Protein AF-A0A9E1RI76-F1 (afdb_monomer_lite)

Structure (mmCIF, N/CA/C/O backbone):
data_AF-A0A9E1RI76-F1
#
_entry.id   AF-A0A9E1RI76-F1
#
loop_
_atom_site.group_PDB
_atom_site.id
_atom_site.type_symbol
_atom_site.label_atom_id
_atom_site.label_alt_id
_atom_site.label_comp_id
_atom_site.label_asym_id
_atom_site.label_entity_id
_atom_site.label_seq_id
_atom_site.pdbx_PDB_ins_code
_atom_site.Cartn_x
_atom_site.Cartn_y
_atom_site.Cartn_z
_atom_site.occupancy
_atom_site.B_iso_or_equiv
_atom_site.auth_seq_id
_atom_site.auth_comp_id
_atom_site.aut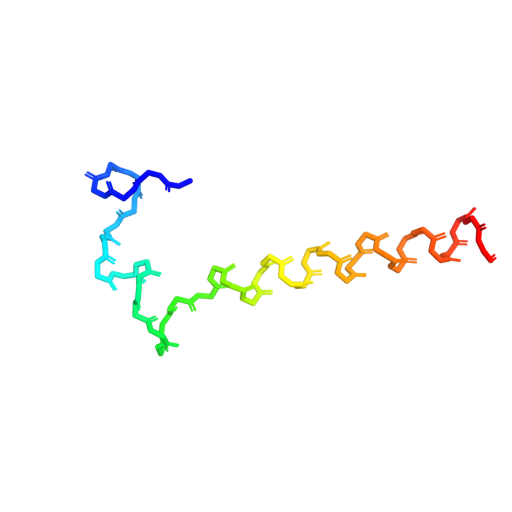h_asym_id
_atom_site.auth_atom_id
_atom_site.pdbx_PDB_model_num
ATOM 1 N N . MET A 1 1 ? -9.846 3.012 -0.874 1.00 88.19 1 MET A N 1
ATOM 2 C CA . MET A 1 1 ? -10.040 2.260 0.379 1.00 88.19 1 MET A CA 1
ATOM 3 C C . MET A 1 1 ? -10.694 3.198 1.369 1.00 88.19 1 MET A C 1
ATOM 5 O O . MET A 1 1 ? -10.059 4.150 1.811 1.00 88.19 1 MET A O 1
ATOM 9 N N . ASN A 1 2 ? -11.972 2.988 1.631 1.00 96.25 2 ASN A N 1
ATOM 10 C CA . ASN A 1 2 ? -12.764 3.746 2.580 1.00 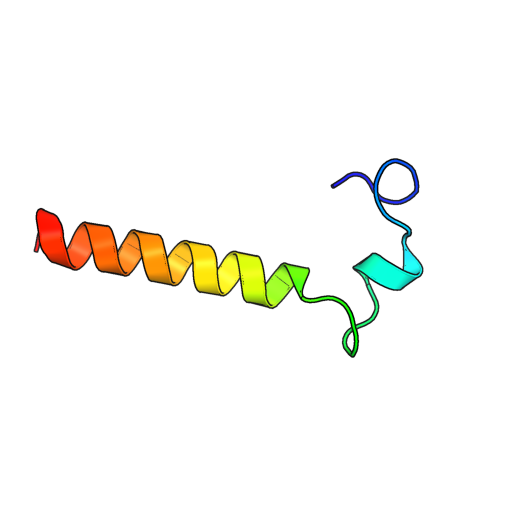96.25 2 ASN A CA 1
ATOM 11 C C . ASN A 1 2 ? -12.543 3.145 3.974 1.00 96.25 2 ASN A C 1
ATOM 13 O O . ASN A 1 2 ? -12.862 1.982 4.244 1.00 96.25 2 ASN A O 1
ATOM 17 N N . ARG A 1 3 ? -11.942 3.950 4.855 1.00 96.88 3 ARG A N 1
ATOM 18 C CA . ARG A 1 3 ? -11.693 3.589 6.255 1.00 96.88 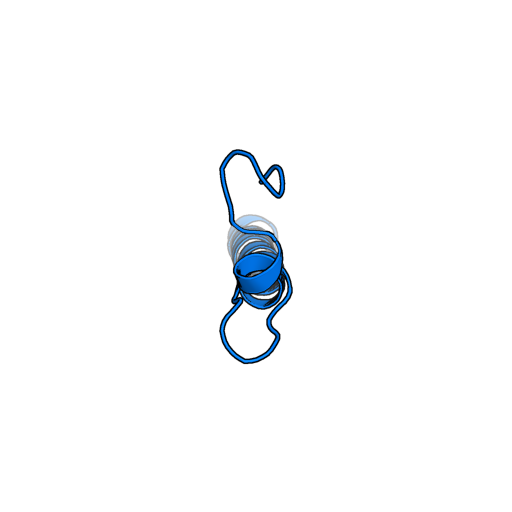3 ARG A CA 1
ATOM 19 C C . ARG A 1 3 ? -13.018 3.346 6.977 1.00 96.88 3 ARG A C 1
ATOM 21 O O . ARG A 1 3 ? -13.960 4.113 6.802 1.00 96.88 3 ARG A O 1
ATOM 28 N N . GLY A 1 4 ? -13.082 2.288 7.777 1.00 95.56 4 GLY A N 1
ATOM 29 C CA . GLY A 1 4 ? -14.286 1.884 8.505 1.00 95.56 4 GLY A CA 1
ATOM 30 C C . GLY A 1 4 ? -15.371 1.225 7.645 1.00 95.56 4 GLY A C 1
ATOM 31 O O . GLY A 1 4 ? -16.407 0.860 8.192 1.00 95.56 4 GLY A O 1
ATOM 32 N N . ILE A 1 5 ? -15.144 1.058 6.333 1.00 97.94 5 ILE A N 1
ATOM 33 C CA . ILE A 1 5 ? -16.035 0.314 5.428 1.00 97.94 5 ILE A CA 1
ATOM 34 C C . ILE A 1 5 ? -15.305 -0.914 4.883 1.00 97.94 5 ILE A C 1
ATOM 36 O O . ILE A 1 5 ? -15.623 -2.029 5.284 1.00 97.94 5 ILE A O 1
ATOM 40 N N . GLU A 1 6 ? -14.309 -0.734 4.005 1.00 98.12 6 GLU A N 1
ATOM 41 C CA . GLU A 1 6 ? -13.571 -1.875 3.432 1.00 98.12 6 GLU A CA 1
ATOM 42 C C . GLU A 1 6 ? -12.263 -2.182 4.168 1.00 98.12 6 GLU A C 1
ATOM 44 O O . GLU A 1 6 ? -11.731 -3.282 4.041 1.00 98.12 6 GLU A O 1
ATOM 49 N N . ILE A 1 7 ? -11.727 -1.224 4.930 1.00 96.94 7 ILE A N 1
ATOM 50 C CA . ILE A 1 7 ? -10.508 -1.412 5.721 1.00 96.94 7 ILE A CA 1
ATOM 51 C C . ILE A 1 7 ? -10.667 -0.815 7.116 1.00 96.94 7 ILE A C 1
ATOM 53 O O . ILE A 1 7 ? -11.185 0.291 7.278 1.00 96.94 7 ILE A O 1
ATOM 57 N N . ASP A 1 8 ? -10.193 -1.539 8.127 1.00 97.94 8 ASP A N 1
ATOM 58 C CA . ASP A 1 8 ? -10.111 -1.016 9.487 1.00 97.94 8 ASP A CA 1
ATOM 59 C C . ASP A 1 8 ? -9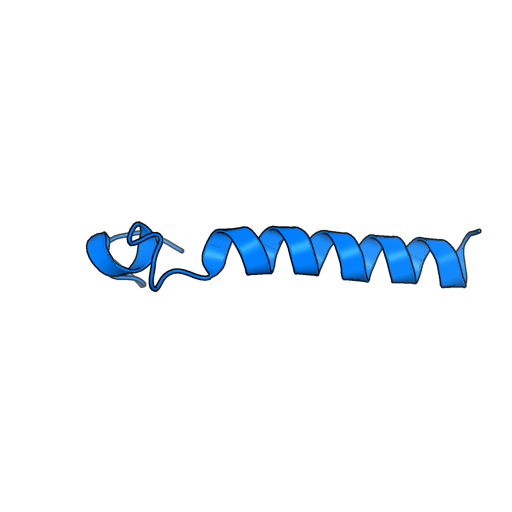.142 0.175 9.553 1.00 97.94 8 ASP A C 1
ATOM 61 O O . ASP A 1 8 ? -8.033 0.125 9.016 1.00 97.94 8 ASP A O 1
ATOM 65 N N . THR A 1 9 ? -9.559 1.249 10.226 1.00 97.31 9 THR A N 1
ATOM 66 C CA . THR A 1 9 ? -8.776 2.487 10.333 1.00 97.31 9 THR A CA 1
ATOM 67 C C . THR A 1 9 ? -7.423 2.254 11.000 1.00 97.31 9 THR A C 1
ATOM 69 O O . THR A 1 9 ? -6.413 2.749 10.509 1.00 97.31 9 THR A O 1
ATOM 72 N N . LYS A 1 10 ? -7.372 1.469 12.086 1.00 97.56 10 LYS A N 1
ATOM 73 C CA . LYS A 1 10 ? -6.113 1.223 12.803 1.00 97.56 10 LYS A CA 1
ATOM 74 C C . LYS A 1 10 ? -5.159 0.414 11.939 1.00 97.56 10 LYS A C 1
ATOM 76 O O . LYS A 1 10 ? -3.979 0.726 11.906 1.00 97.56 10 LYS A O 1
ATOM 81 N N . LEU A 1 11 ? -5.667 -0.579 11.209 1.00 96.81 11 LEU A N 1
ATOM 82 C CA . LEU A 1 11 ? -4.851 -1.346 10.271 1.00 96.81 11 LEU A CA 1
ATOM 83 C C . LEU A 1 11 ? -4.326 -0.484 9.115 1.00 96.81 11 LEU A C 1
ATOM 85 O O . LEU A 1 11 ? -3.172 -0.635 8.728 1.00 96.81 11 LEU A O 1
ATOM 89 N N . ALA A 1 12 ? -5.158 0.401 8.559 1.00 97.50 12 ALA A N 1
ATOM 90 C CA . ALA A 1 12 ? -4.766 1.267 7.450 1.00 97.50 12 ALA A CA 1
ATOM 91 C C . ALA A 1 12 ? -3.661 2.264 7.841 1.00 97.50 12 ALA A C 1
ATOM 93 O O . ALA A 1 12 ? -2.802 2.569 7.009 1.00 97.50 12 ALA A O 1
ATOM 94 N N . ASP A 1 13 ? -3.682 2.744 9.087 1.00 96.44 13 ASP A N 1
ATOM 95 C CA . ASP A 1 13 ? -2.795 3.802 9.583 1.00 96.44 13 ASP A CA 1
ATOM 96 C C . ASP A 1 13 ? -1.609 3.276 10.429 1.00 96.44 13 ASP A C 1
ATOM 98 O O . ASP A 1 13 ? -0.717 4.048 10.783 1.00 96.44 13 ASP A O 1
ATOM 102 N N . ASP A 1 14 ? -1.550 1.976 10.741 1.00 97.69 14 ASP A N 1
ATOM 103 C CA . ASP A 1 14 ? -0.423 1.362 11.457 1.00 97.69 14 ASP A CA 1
ATOM 104 C C . ASP A 1 14 ? 0.819 1.287 10.562 1.00 97.69 14 ASP A C 1
ATOM 106 O O . ASP A 1 14 ? 0.898 0.472 9.646 1.00 97.69 14 ASP A O 1
ATOM 110 N N . ILE A 1 15 ? 1.827 2.102 10.862 1.00 95.44 15 ILE A N 1
ATOM 111 C CA . ILE A 1 15 ? 3.070 2.189 10.086 1.00 95.44 15 ILE A CA 1
ATOM 112 C C . ILE A 1 15 ? 3.895 0.893 10.065 1.00 95.44 15 ILE A C 1
ATOM 114 O O . ILE A 1 15 ? 4.690 0.697 9.152 1.00 95.44 15 ILE A O 1
ATOM 118 N N . ASN A 1 16 ? 3.719 0.003 11.044 1.00 97.31 16 ASN A N 1
ATOM 119 C CA . ASN A 1 16 ? 4.480 -1.248 11.117 1.00 97.31 16 ASN A CA 1
ATOM 120 C C . ASN A 1 16 ? 3.810 -2.387 10.344 1.00 97.31 16 ASN A C 1
ATOM 122 O O . ASN A 1 16 ? 4.399 -3.456 10.186 1.00 97.31 16 ASN A O 1
ATOM 126 N N . ARG A 1 17 ? 2.565 -2.187 9.901 1.00 96.44 17 ARG A N 1
ATOM 127 C CA . ARG A 1 17 ? 1.748 -3.236 9.283 1.00 96.44 17 ARG A CA 1
ATOM 128 C C . ARG A 1 17 ? 1.144 -2.823 7.946 1.00 96.44 17 ARG A C 1
ATOM 130 O O . ARG A 1 17 ? 0.982 -3.665 7.065 1.00 96.44 17 ARG A O 1
ATOM 137 N N . SER A 1 18 ? 0.785 -1.555 7.798 1.00 97.81 18 SER A N 1
ATOM 138 C CA . SER A 1 18 ? 0.209 -1.003 6.582 1.00 97.81 18 SER A CA 1
ATOM 139 C C . SER A 1 18 ? 1.279 -0.841 5.512 1.00 97.81 18 SER A C 1
ATOM 141 O O . SER A 1 18 ? 2.255 -0.119 5.686 1.00 97.81 18 SER A O 1
ATOM 143 N N . VAL A 1 19 ? 1.049 -1.464 4.359 1.00 97.56 19 VAL A N 1
ATOM 144 C CA . VAL A 1 19 ? 1.905 -1.342 3.168 1.00 97.56 19 VAL A CA 1
ATOM 145 C C . VAL A 1 19 ? 1.318 -0.388 2.125 1.00 97.56 19 VAL A C 1
ATOM 147 O O . VAL A 1 19 ? 1.826 -0.300 1.014 1.00 97.56 19 VAL A O 1
ATOM 150 N N . ILE A 1 20 ? 0.241 0.339 2.449 1.00 97.12 20 ILE A N 1
ATOM 151 C CA . ILE A 1 20 ? -0.497 1.168 1.478 1.00 97.12 20 ILE A CA 1
ATOM 152 C C . ILE A 1 20 ? 0.424 2.206 0.828 1.00 97.12 20 ILE A C 1
ATOM 154 O O . ILE A 1 20 ? 0.380 2.399 -0.386 1.00 97.12 20 ILE A O 1
ATOM 158 N N . LYS A 1 21 ? 1.280 2.858 1.623 1.00 96.25 21 LYS A N 1
ATOM 159 C CA . LYS A 1 21 ? 2.212 3.870 1.113 1.00 96.25 21 LYS A CA 1
ATOM 160 C C . LYS A 1 21 ? 3.255 3.251 0.181 1.00 96.25 21 LYS A C 1
ATOM 162 O O . LYS A 1 21 ? 3.411 3.716 -0.945 1.00 96.25 21 LYS A O 1
ATOM 167 N N . GLU A 1 22 ? 3.901 2.178 0.628 1.00 97.88 22 GLU A N 1
ATOM 168 C CA . GLU A 1 22 ? 4.907 1.458 -0.156 1.00 97.88 22 GLU A CA 1
ATOM 169 C C . GLU A 1 22 ? 4.314 0.932 -1.471 1.00 97.88 22 GLU A C 1
ATOM 171 O O . GLU A 1 22 ? 4.895 1.112 -2.535 1.00 97.88 22 GLU A O 1
ATOM 176 N N . GLN A 1 23 ? 3.103 0.371 -1.445 1.00 97.81 23 GLN A N 1
ATOM 177 C CA . GLN A 1 23 ? 2.415 -0.098 -2.650 1.00 97.81 23 GLN A CA 1
ATOM 178 C C . GLN A 1 23 ? 2.130 1.024 -3.659 1.00 97.81 23 GLN A C 1
ATOM 180 O O . GLN A 1 23 ? 2.255 0.803 -4.866 1.00 97.81 23 GLN A O 1
ATOM 185 N N . VAL A 1 24 ? 1.759 2.226 -3.202 1.00 97.88 24 VAL A N 1
ATOM 186 C CA . VAL A 1 24 ? 1.565 3.383 -4.094 1.00 97.88 24 VAL A CA 1
ATOM 187 C C . VAL A 1 24 ? 2.887 3.778 -4.754 1.00 97.88 24 VAL A C 1
ATOM 189 O O . VAL A 1 24 ? 2.923 3.970 -5.973 1.00 97.88 24 VAL A O 1
ATOM 192 N N . GLU A 1 25 ? 3.967 3.850 -3.976 1.00 98.44 25 GLU A N 1
ATOM 193 C CA . GLU A 1 25 ? 5.311 4.186 -4.458 1.00 98.44 25 GLU A CA 1
ATOM 194 C C . GLU A 1 25 ? 5.827 3.144 -5.461 1.00 98.44 25 GLU A C 1
ATOM 196 O O . GLU A 1 25 ? 6.217 3.496 -6.579 1.00 98.44 25 GLU A O 1
ATOM 201 N N . LEU A 1 26 ? 5.730 1.855 -5.124 1.00 98.56 26 LEU A N 1
ATOM 202 C CA . LEU A 1 26 ? 6.091 0.748 -6.011 1.00 98.56 26 LEU A CA 1
ATOM 203 C C . LEU A 1 26 ? 5.250 0.755 -7.294 1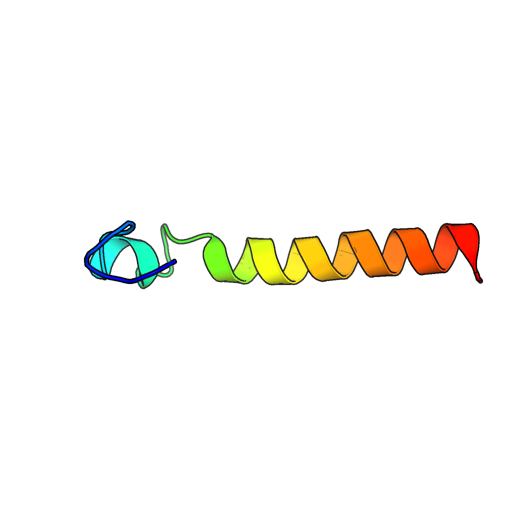.00 98.56 26 LEU A C 1
ATOM 205 O O . LEU A 1 26 ? 5.779 0.554 -8.386 1.00 98.56 26 LEU A O 1
ATOM 209 N N . GLY A 1 27 ? 3.952 1.053 -7.200 1.00 98.31 27 GLY A N 1
ATOM 210 C CA . GLY A 1 27 ? 3.082 1.166 -8.368 1.00 98.31 27 GLY A CA 1
ATOM 211 C C . GLY A 1 27 ? 3.510 2.282 -9.328 1.00 98.31 27 GLY A C 1
ATOM 212 O O . GLY A 1 27 ? 3.446 2.106 -10.547 1.00 98.31 27 GLY A O 1
ATOM 213 N N . VAL A 1 28 ? 3.959 3.430 -8.806 1.00 98.50 28 VAL A N 1
ATOM 214 C CA . VAL A 1 28 ? 4.543 4.502 -9.630 1.00 98.50 28 VAL A CA 1
ATOM 215 C C . VAL A 1 28 ? 5.845 4.028 -10.264 1.00 98.50 28 VAL A C 1
ATOM 217 O O . VAL A 1 28 ? 6.001 4.177 -11.475 1.00 98.50 28 VAL A O 1
ATOM 220 N N . ALA A 1 29 ? 6.735 3.406 -9.488 1.00 98.50 29 ALA A N 1
ATOM 221 C CA . ALA A 1 29 ? 8.013 2.904 -9.982 1.00 98.50 29 ALA A CA 1
ATOM 222 C C . ALA A 1 29 ? 7.838 1.932 -11.161 1.00 98.50 29 ALA A C 1
ATOM 224 O O . ALA A 1 29 ? 8.493 2.095 -12.189 1.00 98.50 29 ALA A O 1
ATOM 225 N N . VAL A 1 30 ? 6.894 0.988 -11.066 1.00 98.44 30 VAL A N 1
ATOM 226 C CA . VAL A 1 30 ? 6.590 0.043 -12.155 1.00 98.44 30 VAL A CA 1
ATOM 227 C C . VAL A 1 30 ? 6.126 0.774 -13.414 1.00 98.44 30 VAL A C 1
ATOM 229 O O . VAL A 1 30 ? 6.640 0.514 -14.499 1.00 98.44 30 VAL A O 1
ATOM 232 N N . ARG A 1 31 ? 5.197 1.730 -13.295 1.00 98.25 31 ARG A N 1
ATOM 233 C CA . ARG A 1 31 ? 4.721 2.498 -14.459 1.00 98.25 31 ARG A CA 1
ATOM 234 C C . ARG A 1 31 ? 5.831 3.334 -15.089 1.00 98.25 31 ARG A C 1
ATOM 236 O O . ARG A 1 31 ? 5.930 3.378 -16.313 1.00 98.25 31 ARG A O 1
ATOM 243 N N . MET A 1 32 ? 6.681 3.956 -14.273 1.00 98.38 32 MET A N 1
ATOM 244 C CA . MET A 1 32 ? 7.838 4.707 -14.761 1.00 98.38 32 MET A CA 1
ATOM 245 C C . MET A 1 32 ? 8.843 3.797 -15.469 1.00 98.38 32 MET A C 1
ATOM 247 O O . MET A 1 32 ? 9.369 4.178 -16.512 1.00 98.38 32 MET A O 1
ATOM 251 N N . ALA A 1 33 ? 9.060 2.580 -14.967 1.00 98.38 33 ALA A N 1
ATOM 252 C CA . ALA A 1 33 ? 9.884 1.582 -15.639 1.00 98.38 33 ALA A CA 1
ATOM 253 C C . ALA A 1 33 ? 9.287 1.177 -16.996 1.00 98.38 33 ALA A C 1
ATOM 255 O O . ALA A 1 33 ? 10.008 1.154 -17.991 1.00 98.38 33 ALA A O 1
ATOM 256 N N . CYS A 1 34 ? 7.974 0.938 -17.078 1.00 98.38 34 CYS A N 1
ATOM 257 C CA . CYS A 1 34 ? 7.304 0.661 -18.351 1.00 98.38 34 CYS A CA 1
ATOM 258 C C . CYS A 1 34 ? 7.464 1.818 -19.347 1.00 98.38 34 CYS A C 1
ATOM 260 O O . CYS A 1 34 ? 7.837 1.582 -20.492 1.00 98.38 34 CYS A O 1
ATOM 262 N N . LEU A 1 35 ? 7.237 3.066 -18.920 1.00 98.31 35 LEU A N 1
ATOM 263 C CA . LEU A 1 35 ? 7.443 4.241 -19.776 1.00 98.31 35 LEU A CA 1
ATOM 264 C C . LEU A 1 35 ? 8.893 4.345 -20.251 1.00 98.31 35 LEU A C 1
ATOM 266 O O . LEU A 1 35 ? 9.132 4.629 -21.420 1.00 98.31 35 LEU A O 1
ATOM 270 N N . LYS A 1 36 ? 9.862 4.070 -19.372 1.00 97.75 36 LYS A N 1
ATOM 271 C CA . LYS A 1 36 ? 11.275 4.059 -19.748 1.00 97.75 36 LYS A CA 1
ATOM 272 C C . LYS A 1 36 ? 11.585 2.986 -20.795 1.00 97.75 36 LYS A C 1
ATOM 274 O O . LYS A 1 36 ? 12.356 3.260 -21.702 1.00 97.75 36 LYS A O 1
ATOM 279 N N . ILE A 1 37 ? 10.991 1.797 -20.678 1.00 97.94 37 ILE A N 1
ATOM 280 C CA . ILE A 1 37 ? 11.190 0.687 -21.624 1.00 97.94 37 ILE A CA 1
ATOM 281 C C . ILE A 1 37 ? 10.562 0.984 -22.992 1.00 97.94 37 ILE A C 1
ATOM 283 O O . ILE A 1 37 ? 11.163 0.664 -24.012 1.00 97.94 37 ILE A O 1
ATOM 287 N N . PHE A 1 38 ? 9.356 1.556 -23.030 1.00 97.00 38 PHE A N 1
ATOM 288 C CA . PHE A 1 38 ? 8.586 1.686 -24.275 1.00 97.00 38 PHE A CA 1
ATOM 289 C C . PHE A 1 38 ? 8.681 3.058 -24.952 1.00 97.00 38 PHE A C 1
ATOM 291 O O . PHE A 1 38 ? 8.339 3.168 -26.127 1.00 97.00 38 PHE A O 1
ATOM 298 N N . CYS A 1 39 ? 9.099 4.105 -24.237 1.00 94.44 39 CYS A N 1
ATOM 299 C CA . CYS A 1 39 ? 9.078 5.483 -24.740 1.00 94.44 39 CYS A CA 1
ATOM 300 C C . CYS A 1 39 ? 10.412 6.232 -24.603 1.00 94.44 39 CYS A C 1
ATOM 302 O O . CYS A 1 39 ? 10.463 7.405 -24.975 1.00 94.44 39 CYS A O 1
ATOM 304 N N . GLY A 1 40 ? 11.455 5.617 -24.037 1.00 73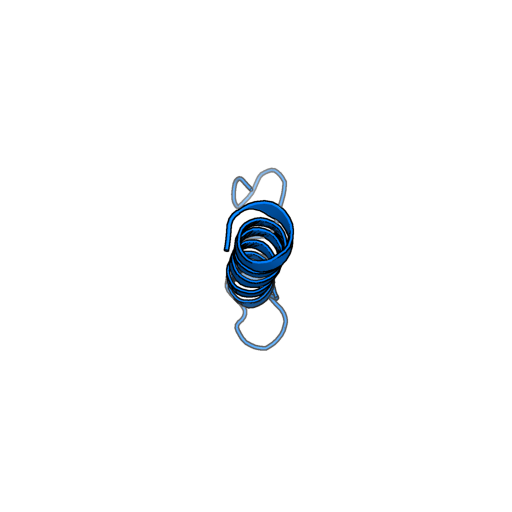.56 40 GLY A N 1
ATOM 305 C CA . GLY A 1 40 ? 12.723 6.290 -23.739 1.00 73.56 40 GLY A CA 1
ATOM 306 C C . GLY A 1 40 ? 13.965 5.500 -24.094 1.00 73.56 40 GLY A C 1
ATOM 307 O O . GLY A 1 40 ? 13.884 4.577 -24.927 1.00 73.56 40 GLY A O 1
#

Sequence (40 aa):
MNRGIEIDTKLADDINRSVIKEQVELGVAVRMACLKIFCG

Secondary structure (DSSP, 8-state):
--BTTTB-HHHHH-TTT--HHHHHHHHHHHHHHHHHHHH-

pLDDT: mean 96.64, std 4.08, range [73.56, 98.56]

Radius of gyration: 14.38 Å; chains: 1; bounding box: 29×10×38 Å

Foldseek 3Di:
DDDPPPDDPCQCPPPVRHCPVVVVVVVVVVVVVVCVVPPD